Protein AF-A0A3C1DWN0-F1 (afdb_monomer_lite)

Sequence (49 aa):
MTSDPETYCSCCGRTLPRTKLHDIGSTGVYICRRCARWVAFTWRGDRPH

Foldseek 3Di:
DDQQDWDAQPVPRDTDRQVQWDDDPPPPHTHGPVVVVVCVVPPPDPPDD

Structure (mmCIF, N/CA/C/O backbone):
data_AF-A0A3C1DWN0-F1
#
_entry.id   AF-A0A3C1DWN0-F1
#
loop_
_atom_site.group_PDB
_atom_site.id
_atom_site.type_symbol
_atom_site.label_atom_id
_atom_site.label_alt_id
_atom_site.label_comp_id
_atom_site.label_asym_id
_atom_site.label_entity_id
_atom_site.label_seq_id
_atom_site.pdbx_PDB_ins_code
_atom_site.Cartn_x
_atom_site.Cartn_y
_atom_site.Cartn_z
_atom_site.occupancy
_atom_site.B_iso_or_equiv
_atom_site.auth_seq_id
_atom_site.auth_comp_id
_atom_site.auth_asym_id
_atom_site.auth_atom_id
_atom_site.pdbx_PDB_model_num
ATOM 1 N N . MET A 1 1 ? -19.467 14.377 12.566 1.00 46.31 1 MET A N 1
ATOM 2 C CA . MET A 1 1 ? -18.054 13.970 12.707 1.00 46.31 1 MET A CA 1
ATOM 3 C C . MET A 1 1 ? -17.913 12.614 12.051 1.00 46.31 1 MET A C 1
ATOM 5 O O . MET A 1 1 ? -18.333 11.625 12.630 1.00 46.31 1 MET A O 1
ATOM 9 N N . THR A 1 2 ? -17.452 12.576 10.806 1.00 54.81 2 THR A N 1
ATOM 10 C CA . THR A 1 2 ? -17.247 11.317 10.084 1.00 54.81 2 THR A CA 1
ATOM 11 C C . THR A 1 2 ? -15.851 10.835 10.448 1.00 54.81 2 THR A C 1
ATOM 13 O O . THR A 1 2 ? -14.868 11.419 9.998 1.00 54.81 2 THR A O 1
ATOM 16 N N . SER A 1 3 ? -15.755 9.860 11.349 1.00 66.06 3 SER A N 1
ATOM 17 C CA . SER A 1 3 ? -14.487 9.201 11.656 1.00 66.06 3 SER A CA 1
ATOM 18 C C . SER A 1 3 ? -13.968 8.572 10.364 1.00 66.06 3 SER A C 1
ATOM 20 O O . SER A 1 3 ? -14.638 7.716 9.789 1.00 66.06 3 SER A O 1
ATOM 22 N N . ASP A 1 4 ? -12.830 9.052 9.863 1.00 71.19 4 ASP A N 1
ATOM 23 C CA . ASP A 1 4 ? -12.182 8.476 8.684 1.00 71.19 4 ASP A CA 1
ATOM 24 C C . ASP A 1 4 ? -11.904 6.992 8.970 1.00 71.19 4 ASP A C 1
ATOM 26 O O . ASP A 1 4 ? -11.327 6.698 10.023 1.00 71.19 4 ASP A O 1
ATOM 30 N N . PRO A 1 5 ? -12.336 6.049 8.113 1.00 80.75 5 PRO A N 1
ATOM 31 C CA . PRO A 1 5 ? -12.124 4.634 8.375 1.00 80.75 5 PRO A CA 1
ATOM 32 C C . PRO A 1 5 ? -10.624 4.363 8.496 1.00 80.75 5 PRO A C 1
ATOM 34 O O . PRO A 1 5 ? -9.838 4.686 7.601 1.00 80.75 5 PRO A O 1
ATOM 37 N N . GLU A 1 6 ? -10.213 3.785 9.620 1.00 87.50 6 GLU A N 1
ATOM 38 C CA . GLU A 1 6 ? -8.839 3.337 9.789 1.00 87.50 6 GLU A CA 1
ATOM 39 C C . GLU A 1 6 ? -8.598 2.100 8.920 1.00 87.50 6 GLU A C 1
ATOM 41 O O . GLU A 1 6 ? -9.448 1.224 8.769 1.00 87.50 6 GLU A O 1
ATOM 46 N N . THR A 1 7 ? -7.439 2.039 8.281 1.00 88.81 7 THR A N 1
ATOM 47 C CA . THR A 1 7 ? -7.032 0.936 7.409 1.00 88.81 7 THR A CA 1
ATOM 48 C C . THR A 1 7 ? -5.555 0.646 7.646 1.00 88.81 7 THR A C 1
ATOM 50 O O . THR A 1 7 ? -4.807 1.500 8.126 1.00 88.81 7 THR A O 1
ATOM 53 N N . TYR A 1 8 ? -5.110 -0.574 7.356 1.00 91.62 8 TYR A N 1
ATOM 54 C CA . TYR A 1 8 ? -3.710 -0.947 7.516 1.00 91.62 8 TYR A CA 1
ATOM 55 C C . TYR A 1 8 ? -2.916 -0.710 6.229 1.00 91.62 8 TYR A C 1
ATOM 57 O O . TYR A 1 8 ? -3.391 -0.910 5.115 1.00 91.62 8 TYR A O 1
ATOM 65 N N . CYS A 1 9 ? -1.663 -0.296 6.391 1.00 91.62 9 CYS A N 1
ATOM 66 C CA . CYS A 1 9 ? -0.690 -0.288 5.312 1.00 91.62 9 CYS A CA 1
ATOM 67 C C . CYS A 1 9 ? -0.289 -1.730 4.979 1.00 91.62 9 CYS A C 1
ATOM 69 O O . CYS A 1 9 ? 0.343 -2.390 5.803 1.00 91.62 9 CYS A O 1
ATOM 71 N N . SER A 1 10 ? -0.548 -2.194 3.761 1.00 89.75 10 SER A N 1
ATOM 72 C CA . SER A 1 10 ? -0.186 -3.544 3.308 1.00 89.75 10 SER A CA 1
ATOM 73 C C . SER A 1 10 ? 1.330 -3.791 3.264 1.00 89.75 10 SER A C 1
ATOM 75 O O . SER A 1 10 ? 1.763 -4.934 3.250 1.00 89.75 10 SER A O 1
ATOM 77 N N . CYS A 1 11 ? 2.151 -2.734 3.271 1.00 89.06 11 CYS A N 1
ATOM 78 C CA . CYS A 1 11 ? 3.613 -2.843 3.214 1.00 89.06 11 CYS A CA 1
ATOM 79 C C . CYS A 1 11 ? 4.286 -2.928 4.598 1.00 89.06 11 CYS A C 1
ATOM 81 O O . CYS A 1 11 ? 5.310 -3.585 4.738 1.00 89.06 11 CYS A O 1
ATOM 83 N N . CYS A 1 12 ? 3.748 -2.262 5.626 1.00 90.56 12 CYS A N 1
ATOM 84 C CA . CYS A 1 12 ? 4.379 -2.211 6.957 1.00 90.56 12 CYS A CA 1
ATOM 85 C C . CYS A 1 12 ? 3.448 -2.574 8.121 1.00 90.56 12 CYS A C 1
ATOM 87 O O . CYS A 1 12 ? 3.858 -2.468 9.274 1.00 90.56 12 CYS A O 1
ATOM 89 N N . GLY A 1 13 ? 2.194 -2.933 7.838 1.00 90.56 13 GLY A N 1
ATOM 90 C CA . GLY A 1 13 ? 1.202 -3.371 8.822 1.00 90.56 13 GLY A CA 1
ATOM 91 C C . GLY A 1 13 ? 0.631 -2.275 9.726 1.00 90.56 13 GLY A C 1
ATOM 92 O O . GLY A 1 13 ? -0.191 -2.567 10.583 1.00 90.56 13 GLY A O 1
ATOM 93 N N . ARG A 1 14 ? 1.040 -1.008 9.573 1.00 90.62 14 ARG A N 1
ATOM 94 C CA . ARG A 1 14 ? 0.549 0.082 10.434 1.00 90.62 14 ARG A CA 1
ATOM 95 C C . ARG A 1 14 ? -0.894 0.454 10.114 1.00 90.62 14 ARG A C 1
ATOM 97 O O . ARG A 1 14 ? -1.175 0.805 8.968 1.00 90.62 14 ARG A O 1
ATOM 104 N N . THR A 1 15 ? -1.742 0.486 11.135 1.00 92.00 15 THR A N 1
ATOM 105 C CA . THR A 1 15 ? -3.092 1.058 11.070 1.00 92.00 15 THR A CA 1
ATOM 106 C C . THR A 1 15 ? -3.019 2.580 11.097 1.00 92.00 15 THR A C 1
ATOM 108 O O . THR A 1 15 ? -2.374 3.171 11.964 1.00 92.00 15 THR A O 1
ATOM 111 N N . LEU A 1 16 ? -3.617 3.216 10.096 1.00 88.75 16 LEU A N 1
ATOM 112 C CA . LEU A 1 16 ? -3.641 4.661 9.906 1.00 88.75 16 LEU A CA 1
ATOM 113 C C . LEU A 1 16 ? -5.010 5.069 9.334 1.00 88.75 16 LEU A C 1
ATOM 115 O O . LEU A 1 16 ? -5.657 4.257 8.673 1.00 88.75 16 LEU A O 1
ATOM 119 N N . PRO A 1 17 ? -5.429 6.335 9.499 1.00 89.12 17 PRO A N 1
ATOM 120 C CA . PRO A 1 17 ? -6.573 6.877 8.771 1.00 89.12 17 PRO A CA 1
ATOM 121 C C . PRO A 1 17 ? -6.394 6.677 7.261 1.00 89.12 17 PRO A C 1
ATOM 123 O O . PRO A 1 17 ? -5.301 6.933 6.737 1.00 89.12 17 PRO A O 1
ATOM 126 N N . ARG A 1 18 ? -7.447 6.244 6.561 1.00 85.62 18 ARG A N 1
ATOM 127 C CA . ARG A 1 18 ? -7.457 6.038 5.103 1.00 85.62 18 ARG A CA 1
ATOM 128 C C . ARG A 1 18 ? -6.940 7.257 4.336 1.00 85.62 18 ARG A C 1
ATOM 130 O O . ARG A 1 18 ? -6.180 7.096 3.388 1.00 85.62 18 ARG A O 1
ATOM 137 N N . THR A 1 19 ? -7.251 8.467 4.793 1.00 87.06 19 THR A N 1
ATOM 138 C CA . THR A 1 19 ? -6.736 9.746 4.259 1.00 87.06 19 THR A CA 1
ATOM 139 C C . THR A 1 19 ? -5.207 9.869 4.250 1.00 87.06 19 THR A C 1
ATOM 141 O O . THR A 1 19 ? -4.655 10.669 3.495 1.00 87.06 19 THR A O 1
ATOM 144 N N . LYS A 1 20 ? -4.494 9.102 5.084 1.00 86.56 20 LYS A N 1
ATOM 145 C CA . LYS A 1 20 ? -3.020 9.084 5.166 1.00 86.56 20 LYS A CA 1
ATOM 146 C C . LYS A 1 20 ? -2.381 7.929 4.387 1.00 86.56 20 LYS A C 1
ATOM 148 O O . LYS A 1 20 ? -1.147 7.804 4.405 1.00 86.56 20 LYS A O 1
ATOM 153 N N . LEU A 1 21 ? -3.186 7.090 3.740 1.00 89.81 21 LEU A N 1
ATOM 154 C CA . LEU A 1 21 ? -2.743 5.985 2.902 1.00 89.81 21 LEU A CA 1
ATOM 155 C C . LEU A 1 21 ? -2.959 6.315 1.418 1.00 89.81 21 LEU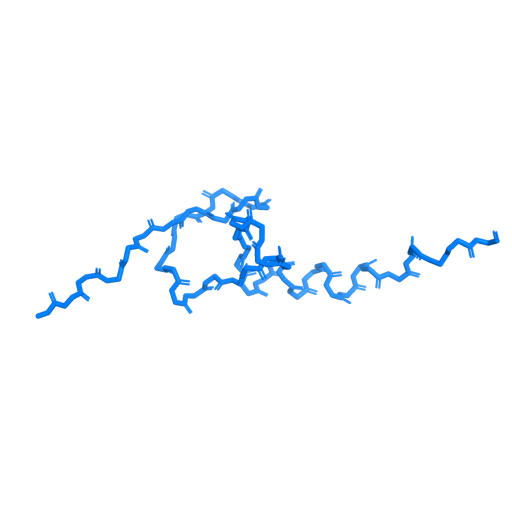 A C 1
ATOM 157 O O . LEU A 1 21 ? 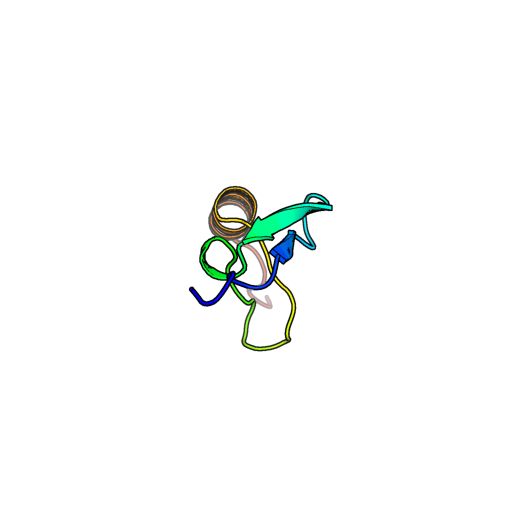-3.851 7.072 1.053 1.00 89.81 21 LEU A O 1
ATOM 161 N N . HIS A 1 22 ? -2.129 5.728 0.565 1.00 89.88 22 HIS A N 1
ATOM 162 C CA . HIS A 1 22 ? -2.240 5.798 -0.886 1.00 89.88 22 HIS A CA 1
ATOM 163 C C . HIS A 1 22 ? -2.739 4.462 -1.421 1.00 89.88 22 HIS A C 1
ATOM 165 O O . HIS A 1 22 ? -2.185 3.423 -1.062 1.00 89.88 22 HIS A O 1
ATOM 171 N N . ASP A 1 23 ? -3.761 4.507 -2.272 1.00 88.94 23 ASP A N 1
ATOM 172 C CA . ASP A 1 23 ? -4.228 3.344 -3.023 1.00 88.94 23 ASP A CA 1
ATOM 173 C C . ASP A 1 23 ? -3.276 3.073 -4.194 1.00 88.94 23 ASP A C 1
ATOM 175 O O . ASP A 1 23 ? -2.942 3.980 -4.964 1.00 88.94 23 ASP A O 1
ATOM 179 N N . ILE A 1 24 ? -2.822 1.828 -4.312 1.00 86.25 24 ILE A N 1
ATOM 180 C CA . ILE A 1 24 ? -2.024 1.375 -5.445 1.00 86.25 24 ILE A CA 1
ATOM 181 C C . ILE A 1 24 ? -2.972 0.993 -6.583 1.00 86.25 24 ILE A C 1
ATOM 183 O O . ILE A 1 24 ? -3.554 -0.090 -6.590 1.00 86.25 24 ILE A O 1
ATOM 187 N N . GLY A 1 25 ? -3.100 1.875 -7.575 1.00 80.31 25 GLY A N 1
ATOM 188 C CA . GLY A 1 25 ? -3.784 1.559 -8.833 1.00 80.31 25 GLY A CA 1
ATOM 189 C C . GLY A 1 25 ? -5.278 1.248 -8.696 1.00 80.31 25 GL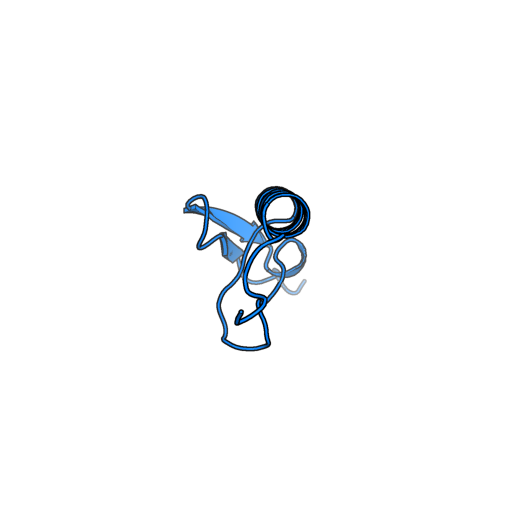Y A C 1
ATOM 190 O O . GLY A 1 25 ? -5.809 0.514 -9.522 1.00 80.31 25 GLY A O 1
ATOM 191 N N . SER A 1 26 ? -5.945 1.765 -7.658 1.00 81.06 26 SER A N 1
ATOM 192 C CA . SER A 1 26 ? -7.371 1.517 -7.384 1.00 81.06 26 SER A CA 1
ATOM 193 C C . SER A 1 26 ? -7.706 0.038 -7.154 1.00 81.06 26 SER A C 1
ATOM 195 O O . SER A 1 26 ? -8.824 -0.403 -7.408 1.00 81.06 26 SER A O 1
ATOM 197 N N . THR A 1 27 ? -6.738 -0.733 -6.657 1.00 83.88 27 THR A N 1
ATOM 198 C CA . THR A 1 27 ? -6.889 -2.168 -6.362 1.00 83.88 27 THR A CA 1
ATOM 199 C C . THR A 1 27 ? -7.446 -2.434 -4.964 1.00 83.88 27 THR A C 1
ATOM 201 O O . THR A 1 27 ? -7.716 -3.579 -4.611 1.00 83.88 27 THR A O 1
ATOM 204 N N . GLY A 1 28 ? -7.594 -1.391 -4.140 1.00 85.38 28 GLY A N 1
ATOM 205 C CA . GLY A 1 28 ? -7.932 -1.537 -2.727 1.00 85.38 28 GLY A CA 1
ATOM 206 C C . GLY A 1 28 ? -6.742 -1.941 -1.850 1.00 85.38 28 GLY A C 1
ATOM 207 O O . GLY A 1 28 ? -6.928 -2.254 -0.675 1.00 85.38 28 GLY A O 1
ATOM 208 N N . VAL A 1 29 ? -5.520 -1.912 -2.392 1.00 87.25 29 VAL A N 1
ATOM 209 C CA . VAL A 1 29 ? -4.276 -2.087 -1.635 1.00 87.25 29 VAL A CA 1
ATOM 210 C C . VAL A 1 29 ? -3.766 -0.721 -1.194 1.00 87.25 29 VAL A C 1
ATOM 212 O O . VAL A 1 29 ? -3.472 0.141 -2.020 1.00 87.25 29 VAL A O 1
ATOM 215 N N . TYR A 1 30 ? -3.618 -0.532 0.118 1.00 91.44 30 TYR A N 1
ATOM 216 C CA . TYR A 1 30 ? -3.242 0.752 0.703 1.00 91.44 30 TYR A CA 1
ATOM 217 C C . TYR A 1 30 ? -1.823 0.723 1.260 1.00 91.44 30 TYR A C 1
ATOM 219 O O . TYR A 1 30 ? -1.457 -0.160 2.034 1.00 91.44 30 TYR A O 1
ATOM 227 N N . ILE A 1 31 ? -1.023 1.737 0.935 1.00 91.94 31 ILE A N 1
ATOM 228 C CA . ILE A 1 31 ? 0.318 1.918 1.497 1.00 91.94 31 ILE A CA 1
ATOM 229 C C . ILE A 1 31 ? 0.494 3.294 2.128 1.00 91.94 31 ILE A C 1
ATOM 231 O O . ILE A 1 31 ? 0.014 4.308 1.634 1.00 91.94 31 ILE A O 1
ATOM 235 N N . CYS A 1 32 ? 1.215 3.359 3.245 1.00 92.88 32 CYS A N 1
ATOM 236 C CA . CYS A 1 32 ? 1.495 4.634 3.897 1.00 92.88 32 CYS A CA 1
ATOM 237 C C . CYS A 1 32 ? 2.476 5.483 3.078 1.00 92.88 32 CYS A C 1
ATOM 239 O O . CYS A 1 32 ? 3.302 4.949 2.340 1.00 92.88 32 CYS A O 1
ATOM 241 N N . ARG A 1 33 ? 2.468 6.807 3.287 1.00 88.38 33 ARG A N 1
ATOM 242 C CA . ARG A 1 33 ? 3.386 7.763 2.629 1.00 88.38 33 ARG A CA 1
ATOM 243 C C . ARG A 1 33 ? 4.860 7.343 2.646 1.00 88.38 33 ARG A C 1
ATOM 245 O O . ARG A 1 33 ? 5.574 7.562 1.674 1.00 88.38 33 ARG A O 1
ATOM 252 N N . ARG A 1 34 ? 5.330 6.724 3.736 1.00 89.19 34 ARG A N 1
ATOM 253 C CA . ARG A 1 34 ? 6.718 6.243 3.849 1.00 89.19 34 ARG A CA 1
ATOM 254 C C . ARG A 1 34 ? 6.986 5.056 2.924 1.00 89.19 34 ARG A C 1
ATOM 256 O O . ARG A 1 34 ? 8.008 5.047 2.248 1.00 89.19 34 ARG A O 1
ATOM 263 N N . CYS A 1 35 ? 6.076 4.087 2.894 1.00 90.25 35 CYS A N 1
ATOM 264 C CA . CYS A 1 35 ? 6.157 2.935 2.000 1.00 90.25 35 CYS A CA 1
ATOM 265 C C . CYS A 1 35 ? 5.987 3.362 0.540 1.00 90.25 35 CYS A C 1
ATOM 267 O O . CYS A 1 35 ? 6.756 2.917 -0.294 1.00 90.25 35 CYS A O 1
ATOM 269 N N . ALA A 1 36 ? 5.071 4.291 0.248 1.00 87.19 36 ALA A N 1
ATOM 270 C CA . ALA A 1 36 ? 4.899 4.873 -1.083 1.00 87.19 36 ALA A CA 1
ATOM 271 C C . ALA A 1 36 ? 6.169 5.578 -1.562 1.00 87.19 36 ALA A C 1
ATOM 273 O O . ALA A 1 36 ? 6.602 5.366 -2.688 1.00 87.19 36 ALA A O 1
ATOM 274 N N . ARG A 1 37 ? 6.819 6.353 -0.684 1.00 86.94 37 ARG A N 1
ATOM 275 C CA . ARG A 1 37 ? 8.125 6.945 -0.974 1.00 86.94 37 ARG A CA 1
ATOM 276 C C . ARG A 1 37 ? 9.156 5.854 -1.246 1.00 86.94 37 ARG A C 1
ATOM 278 O O . ARG A 1 37 ? 9.813 5.907 -2.270 1.00 86.94 37 ARG A O 1
ATOM 285 N N . TRP A 1 38 ?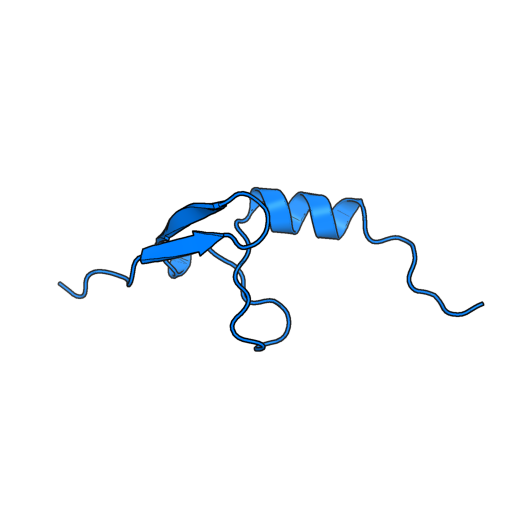 9.281 4.862 -0.369 1.00 85.62 38 TRP A N 1
ATOM 286 C CA . TRP A 1 38 ? 10.237 3.773 -0.564 1.00 85.62 38 TRP A CA 1
ATOM 287 C C . TRP A 1 38 ? 10.031 3.079 -1.910 1.00 85.62 38 TRP A C 1
ATOM 289 O O . TRP A 1 38 ? 10.967 3.060 -2.692 1.00 85.62 38 TRP A O 1
ATOM 299 N N . VAL A 1 39 ? 8.802 2.656 -2.219 1.00 83.88 39 VAL A N 1
ATOM 300 C CA . VAL A 1 39 ? 8.404 2.085 -3.513 1.00 83.88 39 VAL A CA 1
ATOM 301 C C . VAL A 1 39 ? 8.766 3.023 -4.663 1.00 83.88 39 VAL A C 1
ATOM 303 O O . VAL A 1 39 ? 9.422 2.581 -5.586 1.00 83.88 39 VAL A O 1
ATOM 306 N N . ALA A 1 40 ? 8.442 4.316 -4.604 1.00 83.06 40 ALA A N 1
ATOM 307 C CA . ALA A 1 40 ? 8.781 5.266 -5.669 1.00 83.06 40 ALA A CA 1
ATOM 308 C C . ALA A 1 40 ? 10.298 5.459 -5.868 1.00 83.06 40 ALA A C 1
ATOM 310 O O . ALA A 1 40 ? 10.741 5.747 -6.975 1.00 83.06 40 ALA A O 1
ATOM 311 N N . PHE A 1 41 ? 11.100 5.312 -4.808 1.00 78.75 41 PHE A N 1
ATOM 312 C CA . PHE A 1 41 ? 12.562 5.399 -4.880 1.00 78.75 41 PHE A CA 1
ATOM 313 C C . PHE A 1 41 ? 13.224 4.064 -5.265 1.00 78.75 41 PHE A C 1
ATOM 315 O O . PHE A 1 41 ? 14.298 4.081 -5.865 1.00 78.75 41 PHE A O 1
ATOM 322 N N . THR A 1 42 ? 12.620 2.922 -4.923 1.00 69.50 42 THR A N 1
ATOM 323 C CA . THR A 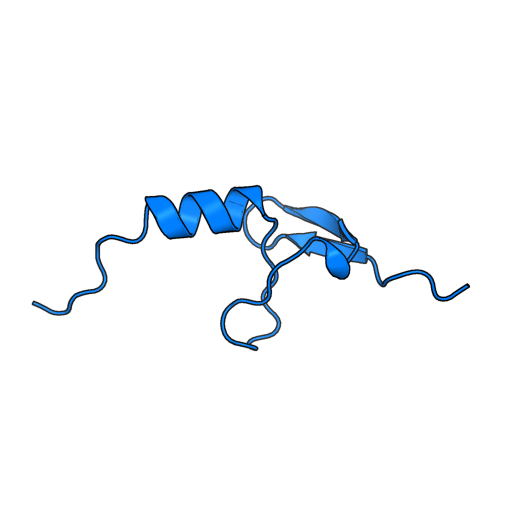1 42 ? 13.145 1.580 -5.224 1.00 69.50 42 THR A CA 1
ATOM 324 C C . THR A 1 42 ? 12.630 1.010 -6.541 1.00 69.50 42 THR A C 1
ATOM 326 O O . THR A 1 42 ? 13.323 0.200 -7.155 1.00 69.50 42 THR A O 1
ATOM 329 N N . TRP A 1 43 ? 11.475 1.461 -7.035 1.00 60.78 43 TRP A N 1
ATOM 330 C CA . TRP A 1 43 ? 10.966 1.119 -8.361 1.00 60.78 43 TRP A CA 1
ATOM 331 C C . TRP A 1 43 ? 11.775 1.830 -9.445 1.00 60.78 43 TRP A C 1
ATOM 333 O O . TRP A 1 43 ? 11.442 2.916 -9.915 1.00 60.78 43 TRP A O 1
ATOM 343 N N . ARG A 1 44 ? 12.863 1.177 -9.860 1.00 56.72 44 ARG A N 1
ATOM 344 C CA . ARG A 1 44 ? 13.646 1.506 -11.059 1.00 56.72 44 ARG A CA 1
ATOM 345 C C . ARG A 1 44 ? 13.709 0.350 -12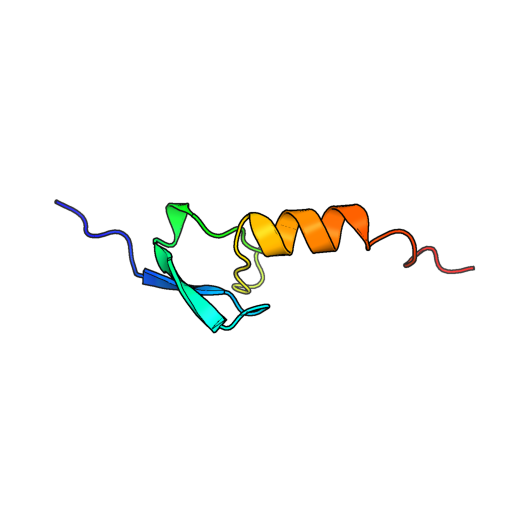.072 1.00 56.72 44 ARG A C 1
ATOM 347 O O . ARG A 1 44 ? 14.564 0.388 -12.951 1.00 56.72 44 ARG A O 1
ATOM 354 N N . GLY A 1 45 ? 12.848 -0.670 -11.964 1.00 57.09 45 GLY A N 1
ATOM 355 C CA . GLY A 1 45 ? 13.101 -1.952 -12.636 1.00 57.09 45 GLY A CA 1
ATOM 356 C C . GLY A 1 45 ? 11.902 -2.852 -12.931 1.00 57.09 45 GLY A C 1
ATOM 357 O O . GLY A 1 45 ? 11.963 -4.022 -12.594 1.00 57.09 45 GLY A O 1
ATOM 358 N N . ASP A 1 46 ? 10.883 -2.342 -13.622 1.00 54.34 46 ASP A N 1
ATOM 359 C CA . ASP A 1 46 ? 9.989 -3.176 -14.452 1.00 54.34 46 ASP A CA 1
ATOM 360 C C . ASP A 1 46 ? 9.930 -2.592 -15.877 1.00 54.34 46 ASP A C 1
ATOM 362 O O . ASP A 1 46 ? 8.884 -2.329 -16.464 1.00 54.34 46 ASP A O 1
ATOM 366 N N . ARG A 1 47 ? 11.116 -2.272 -16.417 1.00 51.22 47 ARG A N 1
ATOM 367 C CA . ARG A 1 47 ? 11.284 -2.195 -17.868 1.00 51.22 47 ARG A CA 1
ATOM 368 C C . ARG A 1 47 ? 11.448 -3.644 -18.329 1.00 51.22 47 ARG A C 1
ATOM 370 O O . ARG A 1 47 ? 12.481 -4.225 -17.982 1.00 51.22 47 ARG A O 1
ATOM 377 N N . PRO A 1 48 ? 10.480 -4.239 -19.050 1.00 52.28 48 PRO A N 1
ATOM 378 C CA . PRO A 1 48 ? 10.770 -5.457 -19.783 1.00 52.28 48 PRO A CA 1
ATOM 379 C C . PRO A 1 48 ? 11.925 -5.117 -20.729 1.00 52.28 48 PRO A C 1
ATOM 381 O O . PRO A 1 48 ? 11.898 -4.090 -21.413 1.00 52.28 48 PRO A O 1
ATOM 384 N N . HIS A 1 49 ? 12.989 -5.898 -20.620 1.00 51.38 49 HIS A N 1
ATOM 385 C CA . HIS A 1 49 ? 14.115 -5.885 -21.541 1.00 51.38 49 HIS A CA 1
ATOM 386 C C . HIS A 1 49 ? 13.672 -6.484 -22.873 1.00 51.38 49 HIS A C 1
ATOM 388 O O . HIS A 1 49 ? 12.877 -7.451 -22.838 1.00 51.38 49 HIS A O 1
#

Secondary structure (DSSP, 8-state):
---PPEEE-TTT--EEEGGGEEESTTSS-EEEHHHHHHHHHH-------

pLDDT: mean 80.28, std 13.76, range [46.31, 92.88]

Radius of gyration: 12.77 Å; chains: 1; bounding box: 32×20×34 Å